Protein AF-A0A382PM28-F1 (afdb_monomer_lite)

Secondary structure (DSSP, 8-state):
-HHHHHHHHSGGG-SEEEES--HHHHHHHHHHHHHHHHTT--BSSS----PPEEEEHHHHHHHS-TT--TT--------HHHHS-HHHHGGGBSS---GGG--GGG-

Foldseek 3Di:
DLVLLVCLLVVPPDFKDKAADQPVLVVVVVVQVVLCVVLPQAFPDDDDDWGIFIDGNVRSCVVDDNPDDNPDPDDDGCHNCRTPNLVNVSVRTNRDDRSVPDDPVVD

Radius of gyration: 17.67 Å; chains: 1; bounding box: 45×22×45 Å

pLDDT: mean 92.1, std 6.21, range [55.91, 96.5]

Sequence (107 aa):
LGALCYWRQNPDYIDEAIYAWPPGDEIQLGFEVMMRTLQGQGPKIQSILVGPATKGFDEIAAVLDEDCDRNSTGWDNPGLENWAPSSYVDAFFERPADPTKYDISSH

Structure (mmCIF, N/CA/C/O backbone):
data_AF-A0A382PM28-F1
#
_entry.id   AF-A0A382PM28-F1
#
loop_
_atom_site.group_PDB
_atom_site.id
_atom_site.type_symbol
_atom_site.label_atom_id
_atom_site.label_alt_id
_atom_site.label_comp_id
_atom_site.label_asym_id
_atom_site.label_entity_id
_atom_site.label_seq_id
_atom_site.pdbx_PDB_ins_code
_atom_site.Cartn_x
_atom_site.Cartn_y
_atom_site.Cartn_z
_atom_site.occupancy
_atom_site.B_iso_or_equiv
_atom_site.auth_seq_id
_atom_site.auth_comp_id
_atom_site.auth_asym_id
_atom_site.auth_atom_id
_atom_site.pdbx_PDB_model_num
ATOM 1 N N . LEU A 1 1 ? 9.206 3.991 -10.110 1.00 93.12 1 LEU A N 1
ATOM 2 C CA . LEU A 1 1 ? 8.903 2.964 -11.120 1.00 93.12 1 LEU A CA 1
ATOM 3 C C . LEU A 1 1 ? 10.174 2.578 -11.854 1.00 93.12 1 LEU A C 1
ATOM 5 O O . LEU A 1 1 ? 10.258 1.453 -12.312 1.00 93.12 1 LEU A O 1
ATOM 9 N N . GLY A 1 2 ? 11.198 3.440 -11.899 1.00 95.50 2 GLY A N 1
ATOM 10 C CA . GLY A 1 2 ? 12.463 3.144 -12.570 1.00 95.50 2 GLY A CA 1
ATOM 11 C C . GLY A 1 2 ? 13.159 1.853 -12.122 1.00 95.50 2 GLY A C 1
ATOM 12 O O . GLY A 1 2 ? 13.639 1.103 -12.966 1.00 95.50 2 GLY A O 1
ATOM 13 N N . ALA A 1 3 ? 13.155 1.536 -10.821 1.00 94.06 3 ALA A N 1
ATOM 14 C CA . ALA A 1 3 ? 13.704 0.270 -10.317 1.00 94.06 3 ALA A CA 1
ATOM 15 C C . ALA A 1 3 ? 12.924 -0.958 -10.827 1.00 94.06 3 ALA A C 1
ATOM 17 O O . ALA A 1 3 ? 13.523 -1.926 -11.286 1.00 94.06 3 ALA A O 1
ATOM 18 N N . LEU A 1 4 ? 11.590 -0.886 -10.817 1.00 95.69 4 LEU A N 1
ATOM 19 C CA . LEU A 1 4 ? 10.720 -1.925 -11.375 1.00 95.69 4 LEU A CA 1
ATOM 20 C C . LEU A 1 4 ? 10.886 -2.044 -12.894 1.00 95.69 4 LEU A C 1
ATOM 22 O O . LEU A 1 4 ? 10.911 -3.146 -13.423 1.00 95.69 4 LEU A O 1
ATOM 26 N N . CYS A 1 5 ? 11.088 -0.924 -13.586 1.00 96.50 5 CYS A N 1
ATOM 27 C CA . CYS A 1 5 ? 11.384 -0.903 -15.012 1.00 96.50 5 CYS A CA 1
ATOM 28 C C . CYS A 1 5 ? 12.721 -1.587 -15.335 1.00 96.50 5 CYS A C 1
ATOM 30 O O . CYS A 1 5 ? 12.822 -2.370 -16.278 1.00 96.50 5 CYS A O 1
ATOM 32 N N . TYR A 1 6 ? 13.752 -1.340 -14.520 1.00 95.75 6 TYR A N 1
ATOM 33 C CA . TYR A 1 6 ? 15.019 -2.053 -14.648 1.00 95.75 6 TYR A CA 1
ATOM 34 C C . TYR A 1 6 ? 14.821 -3.562 -14.504 1.00 95.75 6 TYR A C 1
ATOM 36 O O . TYR A 1 6 ? 15.326 -4.315 -15.334 1.00 95.75 6 TYR A O 1
ATOM 44 N N . TRP A 1 7 ? 14.054 -3.996 -13.503 1.00 96.44 7 TRP A N 1
ATOM 45 C CA . TRP A 1 7 ? 13.736 -5.409 -13.329 1.00 96.44 7 TRP A CA 1
ATOM 46 C C . TRP A 1 7 ? 12.922 -5.971 -14.503 1.00 96.44 7 TRP A C 1
ATOM 48 O O . TRP A 1 7 ? 13.276 -7.020 -15.029 1.00 96.44 7 TRP A O 1
ATOM 58 N N . ARG A 1 8 ? 11.925 -5.240 -15.021 1.00 95.19 8 ARG A N 1
ATOM 59 C CA . ARG A 1 8 ? 11.132 -5.643 -16.199 1.00 95.19 8 ARG A CA 1
ATOM 60 C C . ARG A 1 8 ? 11.991 -5.932 -17.437 1.00 95.19 8 ARG A C 1
ATOM 62 O O . ARG A 1 8 ? 11.641 -6.807 -18.229 1.00 95.19 8 ARG A O 1
ATOM 69 N N . GLN A 1 9 ? 13.105 -5.214 -17.589 1.00 94.62 9 GLN A N 1
ATOM 70 C CA . GLN A 1 9 ? 14.088 -5.386 -18.669 1.00 94.62 9 GLN A CA 1
ATOM 71 C C . GLN A 1 9 ? 15.177 -6.427 -18.350 1.00 94.62 9 GLN A C 1
ATOM 73 O O . GLN A 1 9 ? 15.964 -6.778 -19.226 1.00 94.62 9 GLN A O 1
ATOM 78 N N . ASN A 1 10 ? 15.249 -6.903 -17.106 1.00 95.62 10 ASN A N 1
ATOM 79 C CA . ASN A 1 10 ? 16.238 -7.859 -16.606 1.00 95.62 10 ASN A CA 1
ATOM 80 C C . ASN A 1 10 ? 15.526 -8.876 -15.686 1.00 95.62 10 ASN A C 1
ATOM 82 O O . ASN A 1 10 ? 15.725 -8.823 -14.471 1.00 95.62 10 ASN A O 1
ATOM 86 N N . PRO A 1 11 ? 14.667 -9.762 -16.233 1.00 93.94 11 PRO A N 1
ATOM 87 C CA . PRO A 1 11 ? 13.745 -10.592 -15.446 1.00 93.94 11 PRO A CA 1
ATOM 88 C C . PRO A 1 11 ? 14.436 -11.461 -14.389 1.00 93.94 11 PRO A C 1
ATOM 90 O O . PRO A 1 11 ? 13.901 -11.625 -13.299 1.00 93.94 11 PRO A O 1
ATOM 93 N N . ASP A 1 12 ? 15.656 -11.922 -14.664 1.00 96.06 12 ASP A N 1
ATOM 94 C CA . ASP A 1 12 ? 16.424 -12.798 -13.770 1.00 96.06 12 ASP A CA 1
ATOM 95 C C . ASP A 1 12 ? 17.138 -12.050 -12.619 1.00 96.06 12 ASP A C 1
ATOM 97 O O . ASP A 1 12 ? 17.940 -12.640 -11.896 1.00 96.06 12 ASP A O 1
ATOM 101 N N . TYR A 1 13 ? 16.930 -10.735 -12.469 1.00 95.75 13 TYR A N 1
ATOM 102 C CA . TYR A 1 13 ? 17.664 -9.919 -11.493 1.00 95.75 13 TYR A CA 1
ATOM 103 C C . TYR A 1 13 ? 17.248 -10.181 -10.035 1.00 95.75 13 TYR A C 1
AT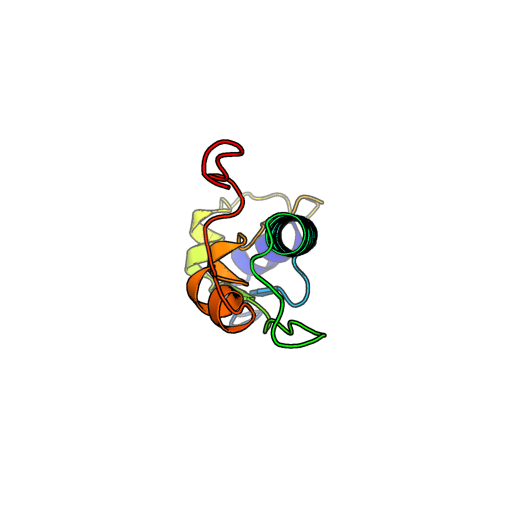OM 105 O O . TYR A 1 13 ? 18.106 -10.212 -9.152 1.00 95.75 13 TYR A O 1
ATOM 113 N N . ILE A 1 14 ? 15.946 -10.344 -9.783 1.00 95.88 14 ILE A N 1
ATOM 114 C CA . ILE A 1 14 ? 15.346 -10.686 -8.483 1.00 95.88 14 ILE A CA 1
ATOM 115 C C . ILE A 1 14 ? 14.105 -11.556 -8.713 1.00 95.88 14 ILE A C 1
ATOM 117 O O . ILE A 1 14 ? 13.506 -11.488 -9.784 1.00 95.88 14 ILE A O 1
ATOM 121 N N . ASP A 1 15 ? 13.694 -12.317 -7.698 1.00 95.25 15 ASP A N 1
ATOM 122 C CA . ASP A 1 15 ? 12.485 -13.150 -7.770 1.00 95.25 15 ASP A CA 1
ATOM 123 C C . ASP A 1 15 ? 11.198 -12.333 -7.539 1.00 95.25 15 ASP A C 1
ATOM 125 O O . ASP A 1 15 ? 10.192 -12.536 -8.218 1.00 95.25 15 ASP A O 1
ATOM 129 N N . GLU A 1 16 ? 11.229 -11.384 -6.595 1.00 95.56 16 GLU A N 1
ATOM 130 C CA . GLU A 1 16 ? 10.064 -10.587 -6.188 1.00 95.56 16 GLU A CA 1
ATOM 131 C C . GLU A 1 16 ? 10.449 -9.158 -5.781 1.00 95.56 16 GLU A C 1
ATOM 133 O O . GLU A 1 16 ? 11.506 -8.912 -5.190 1.00 95.56 16 GLU A O 1
ATOM 138 N N . ALA A 1 17 ? 9.546 -8.207 -6.028 1.00 93.75 17 ALA A N 1
ATOM 139 C CA . ALA A 1 17 ? 9.623 -6.865 -5.465 1.00 93.75 17 ALA A CA 1
ATOM 140 C C . ALA A 1 17 ? 9.026 -6.853 -4.053 1.00 93.75 17 ALA A C 1
ATOM 142 O O . ALA A 1 17 ? 7.867 -7.217 -3.864 1.00 93.75 17 ALA A O 1
ATOM 143 N N . ILE A 1 18 ? 9.800 -6.390 -3.068 1.00 93.75 18 ILE A N 1
ATOM 144 C CA . ILE A 1 18 ? 9.386 -6.332 -1.661 1.00 93.75 18 ILE A CA 1
ATOM 145 C C . ILE A 1 18 ? 9.007 -4.900 -1.282 1.00 93.75 18 ILE A C 1
ATOM 147 O O . ILE A 1 18 ? 9.819 -3.977 -1.358 1.00 93.75 18 ILE A O 1
ATOM 151 N N . TYR A 1 19 ? 7.790 -4.740 -0.778 1.00 93.06 19 TYR A N 1
ATOM 152 C CA . TYR A 1 19 ? 7.245 -3.500 -0.244 1.00 93.06 19 TYR A CA 1
ATOM 153 C C . TYR A 1 19 ? 7.241 -3.579 1.282 1.00 93.06 19 TYR A C 1
ATOM 155 O O . TYR A 1 19 ? 6.234 -3.896 1.912 1.00 93.06 19 TYR A O 1
ATOM 163 N N . ALA A 1 20 ? 8.402 -3.309 1.883 1.00 89.94 20 ALA A N 1
ATOM 164 C CA . ALA A 1 20 ? 8.559 -3.344 3.339 1.00 89.94 20 ALA A CA 1
ATOM 165 C C . ALA A 1 20 ? 7.784 -2.231 4.057 1.00 89.94 20 ALA A C 1
ATOM 167 O O . ALA A 1 20 ? 7.399 -2.388 5.211 1.00 89.94 20 ALA A O 1
ATOM 168 N N . TRP A 1 21 ? 7.582 -1.106 3.373 1.00 87.25 21 TRP A N 1
ATOM 169 C CA . TRP A 1 21 ? 6.927 0.072 3.919 1.00 87.25 21 TRP A CA 1
ATOM 170 C C . TRP A 1 21 ? 6.225 0.849 2.795 1.00 87.25 21 TRP A C 1
ATOM 172 O O . TRP A 1 21 ? 6.851 1.709 2.171 1.00 87.25 21 TRP A O 1
ATOM 182 N N . PRO A 1 22 ? 4.969 0.505 2.454 1.00 93.44 22 PRO A N 1
ATOM 183 C CA . PRO A 1 22 ? 4.195 1.221 1.444 1.00 93.44 22 PRO A CA 1
ATOM 184 C C . PRO A 1 22 ? 3.622 2.525 2.037 1.00 93.44 22 PRO A C 1
ATOM 186 O O . PRO A 1 22 ? 2.670 2.474 2.814 1.00 93.44 22 PRO A O 1
ATOM 189 N N . PRO A 1 23 ? 4.152 3.715 1.687 1.00 90.62 23 PRO A N 1
ATOM 190 C CA . PRO A 1 23 ? 3.866 4.937 2.446 1.00 90.62 23 PRO A CA 1
ATOM 191 C C . PRO A 1 23 ? 2.406 5.395 2.338 1.00 90.62 23 PRO A C 1
ATOM 193 O O . PRO A 1 23 ? 1.824 5.874 3.307 1.00 90.62 23 PRO A O 1
ATOM 196 N N . GLY A 1 24 ? 1.808 5.263 1.147 1.00 92.62 24 GLY A N 1
ATOM 197 C CA . GLY A 1 24 ? 0.411 5.638 0.919 1.00 92.62 24 GLY A CA 1
ATOM 198 C C . GLY A 1 24 ? -0.553 4.752 1.705 1.00 92.62 24 GLY A C 1
ATOM 199 O O . GLY A 1 24 ? -1.447 5.260 2.383 1.00 92.62 24 GLY A O 1
ATOM 200 N N . ASP A 1 25 ? -0.313 3.442 1.667 1.00 95.31 25 ASP A N 1
ATOM 201 C CA . ASP A 1 25 ? -1.130 2.459 2.374 1.00 95.31 25 ASP A CA 1
ATOM 202 C C . ASP A 1 25 ? -0.942 2.559 3.899 1.00 95.31 25 ASP A C 1
ATOM 204 O O . ASP A 1 25 ? -1.908 2.410 4.642 1.00 95.31 25 ASP A O 1
ATOM 208 N N . GLU A 1 26 ? 0.256 2.897 4.395 1.00 93.88 26 GLU A N 1
ATOM 209 C CA . GLU A 1 26 ? 0.478 3.126 5.831 1.00 93.88 26 GLU A CA 1
ATOM 210 C C . GLU A 1 26 ? -0.318 4.322 6.359 1.00 93.88 26 GLU A C 1
ATOM 212 O O . GLU A 1 26 ? -0.963 4.219 7.405 1.00 93.88 26 GLU A O 1
ATOM 217 N N . ILE A 1 27 ? -0.318 5.449 5.644 1.00 95.25 27 ILE A N 1
ATOM 218 C CA . ILE A 1 27 ? -1.102 6.617 6.062 1.00 95.25 27 ILE A CA 1
ATOM 219 C C . ILE A 1 27 ? -2.597 6.283 6.071 1.00 95.25 27 ILE A C 1
ATOM 221 O O . ILE A 1 27 ? -3.306 6.686 6.998 1.00 95.25 27 ILE A O 1
ATOM 225 N N . GLN A 1 28 ? -3.069 5.511 5.087 1.00 95.06 28 GLN A N 1
ATOM 226 C CA . GLN A 1 28 ? -4.450 5.039 5.064 1.00 95.06 28 GLN A CA 1
ATOM 227 C C . GLN A 1 28 ? -4.756 4.127 6.261 1.00 95.06 28 GLN A C 1
ATOM 229 O O . GLN A 1 28 ? -5.732 4.374 6.970 1.00 95.06 28 GLN A O 1
ATOM 234 N N . LEU A 1 29 ? -3.903 3.138 6.550 1.00 94.81 29 LEU A N 1
ATOM 235 C CA . LEU A 1 29 ? -4.057 2.254 7.708 1.00 94.81 29 LEU A CA 1
ATOM 236 C C . LEU A 1 29 ? -4.111 3.051 9.018 1.00 94.81 29 LEU A C 1
ATOM 238 O O . LEU A 1 29 ? -4.985 2.822 9.854 1.00 94.81 29 LEU A O 1
ATOM 242 N N . GLY A 1 30 ? -3.206 4.017 9.193 1.00 94.06 30 GLY A N 1
ATOM 243 C CA . GLY A 1 30 ? -3.187 4.891 10.364 1.00 94.06 30 GLY A CA 1
ATOM 244 C C . GLY A 1 30 ? -4.487 5.683 10.523 1.00 94.06 30 GLY A C 1
ATOM 245 O O . GLY A 1 30 ? -5.033 5.766 11.627 1.00 94.06 30 GLY A O 1
ATOM 246 N N . PHE A 1 31 ? -5.025 6.216 9.421 1.00 94.75 31 PHE A N 1
ATOM 247 C CA . PHE A 1 31 ? -6.315 6.903 9.419 1.00 94.75 31 PHE A CA 1
ATOM 248 C C . PHE A 1 31 ? -7.469 5.963 9.788 1.00 94.75 31 PHE A C 1
ATOM 250 O O . PHE A 1 31 ? -8.294 6.309 10.634 1.00 94.75 31 PHE A O 1
ATOM 257 N N . GLU A 1 32 ? -7.525 4.764 9.211 1.00 94.56 32 GLU A N 1
ATOM 258 C CA . GLU A 1 32 ? -8.570 3.786 9.520 1.00 94.56 32 GLU A CA 1
ATOM 259 C C . GLU A 1 32 ? -8.523 3.349 10.985 1.00 94.56 32 GLU A C 1
ATOM 261 O O . GLU A 1 32 ? -9.553 3.351 11.656 1.00 94.56 32 GLU A O 1
ATOM 266 N N . VAL A 1 33 ? -7.339 3.060 11.530 1.00 94.50 33 VAL A N 1
ATOM 267 C CA . VAL A 1 33 ? -7.155 2.722 12.952 1.00 94.50 33 VAL A CA 1
ATOM 268 C C . VAL A 1 33 ? -7.617 3.862 13.861 1.00 94.50 33 VAL A C 1
ATOM 270 O O . VAL A 1 33 ? -8.314 3.625 14.857 1.00 94.50 33 VAL A O 1
ATOM 273 N N . MET A 1 34 ? -7.276 5.105 13.512 1.00 93.94 34 MET A N 1
ATOM 274 C CA . MET A 1 34 ? -7.753 6.288 14.225 1.00 93.94 34 MET A CA 1
ATOM 275 C C . MET A 1 34 ? -9.284 6.364 14.190 1.00 93.94 34 MET A C 1
ATOM 277 O O . MET A 1 34 ? -9.909 6.499 15.242 1.00 93.94 34 MET A O 1
ATOM 281 N N . MET A 1 35 ? -9.901 6.229 13.014 1.00 94.31 35 MET A N 1
ATOM 282 C CA . MET A 1 35 ? -11.356 6.287 12.868 1.00 94.31 35 MET A CA 1
ATOM 283 C C . MET A 1 35 ? -12.054 5.173 13.648 1.00 94.31 35 MET A C 1
ATOM 285 O O . MET A 1 35 ? -12.964 5.460 14.419 1.00 94.31 35 MET A O 1
ATOM 289 N N . ARG A 1 36 ? -11.587 3.925 13.547 1.00 93.19 36 ARG A N 1
ATOM 290 C CA . ARG A 1 36 ? -12.107 2.787 14.325 1.00 93.19 36 ARG A CA 1
ATOM 291 C C . ARG A 1 36 ? -12.049 3.061 15.830 1.00 93.19 36 ARG A C 1
ATOM 293 O O . ARG A 1 36 ? -12.995 2.762 16.558 1.00 93.19 36 ARG A O 1
ATOM 300 N N . THR A 1 37 ? -10.966 3.682 16.299 1.00 91.88 37 THR A N 1
ATOM 301 C CA . THR A 1 37 ? -10.815 4.078 17.707 1.00 91.88 37 THR A CA 1
ATOM 302 C C . THR A 1 37 ? -11.842 5.140 18.106 1.00 91.88 37 THR A C 1
ATOM 304 O O . THR A 1 37 ? -12.538 4.967 19.106 1.00 91.88 37 THR A O 1
ATOM 307 N N . LEU A 1 38 ? -11.990 6.204 17.309 1.00 91.94 38 LEU A N 1
ATOM 308 C CA . LEU A 1 38 ? -12.952 7.287 17.558 1.00 91.94 38 LEU A CA 1
ATOM 309 C C . LEU A 1 38 ? -14.414 6.817 17.493 1.00 91.94 38 LEU A C 1
ATOM 311 O O . LEU A 1 38 ? -15.256 7.326 18.224 1.00 91.94 38 LEU A O 1
ATOM 315 N N . GLN A 1 39 ? -14.702 5.819 16.661 1.00 92.19 39 GLN A N 1
ATOM 316 C CA . GLN A 1 39 ? -16.019 5.195 16.502 1.00 92.19 39 GLN A CA 1
ATOM 317 C C . GLN A 1 39 ? -16.310 4.121 17.565 1.00 92.19 39 GLN A C 1
ATOM 319 O O . GLN A 1 39 ? -17.314 3.418 17.493 1.00 92.19 39 GLN A O 1
ATOM 324 N N . GLY A 1 40 ? -15.432 3.956 18.559 1.00 91.56 40 GLY A N 1
ATOM 325 C CA . GLY A 1 40 ? -15.666 3.061 19.689 1.00 91.56 40 GLY A CA 1
ATOM 326 C C . GLY A 1 40 ? -15.450 1.575 19.392 1.00 91.56 40 GLY A C 1
ATOM 327 O O . GLY A 1 40 ? -15.871 0.737 20.192 1.00 91.56 40 GLY A O 1
ATOM 328 N N . GLN A 1 41 ? -14.766 1.213 18.302 1.00 92.38 41 GLN A N 1
ATOM 329 C CA . GLN A 1 41 ? -14.497 -0.195 17.972 1.00 92.38 41 GLN A CA 1
ATOM 330 C C . GLN A 1 41 ? -13.535 -0.873 18.963 1.00 92.38 41 GLN A C 1
ATOM 332 O O . GLN A 1 41 ? -13.524 -2.099 19.049 1.00 92.38 41 GLN A O 1
ATOM 337 N N . GLY A 1 42 ? -12.791 -0.084 19.753 1.00 90.31 42 GLY A N 1
ATOM 338 C CA . GLY A 1 42 ? -11.974 -0.531 20.886 1.00 90.31 42 GLY A CA 1
ATOM 339 C C . GLY A 1 42 ? -10.762 -1.376 20.470 1.00 90.31 42 GLY A C 1
ATOM 340 O O . GLY A 1 42 ? -10.931 -2.571 20.233 1.00 90.31 42 GLY A O 1
ATOM 341 N N . PRO A 1 43 ? -9.543 -0.810 20.379 1.00 92.50 43 PRO A N 1
ATOM 342 C CA . PRO A 1 43 ? -8.354 -1.597 20.058 1.00 92.50 43 PRO A CA 1
ATOM 343 C C . PRO A 1 43 ? -8.025 -2.582 21.191 1.00 92.50 43 PRO A C 1
ATOM 345 O O . PRO A 1 43 ? -7.957 -2.202 22.360 1.00 92.50 43 PRO A O 1
ATOM 348 N N . LYS A 1 44 ? -7.799 -3.849 20.834 1.00 90.88 44 LYS A N 1
ATOM 349 C CA . LYS A 1 44 ? -7.421 -4.942 21.749 1.00 90.88 44 LYS A CA 1
ATOM 350 C C . LYS A 1 44 ? -5.964 -4.867 22.184 1.00 90.88 44 LYS A C 1
ATOM 352 O O . LYS A 1 44 ? -5.614 -5.295 23.281 1.00 90.88 44 LYS A O 1
ATOM 357 N N . ILE A 1 45 ? -5.106 -4.370 21.297 1.00 82.00 45 ILE A N 1
ATOM 358 C CA . ILE A 1 45 ? -3.659 -4.304 21.492 1.00 82.00 45 ILE A CA 1
ATOM 359 C C . ILE A 1 45 ? -3.117 -2.952 21.029 1.00 82.00 45 ILE A C 1
ATOM 361 O O . ILE A 1 45 ? -3.750 -2.250 20.245 1.00 82.00 45 ILE A O 1
ATOM 365 N N . GLN A 1 46 ? -1.934 -2.590 21.523 1.00 77.81 46 GLN A N 1
ATOM 366 C CA . GLN A 1 46 ? -1.337 -1.273 21.286 1.00 77.81 46 GLN A CA 1
ATOM 367 C C . GLN A 1 46 ? -0.717 -1.115 19.887 1.00 77.81 46 GLN A C 1
ATOM 369 O O . GLN A 1 46 ? -0.658 0.000 19.377 1.00 77.81 46 GLN A O 1
ATOM 374 N N . SER A 1 47 ? -0.245 -2.203 19.275 1.00 89.69 47 SER A N 1
ATOM 375 C CA . SER A 1 47 ? 0.558 -2.142 18.049 1.00 89.69 47 SER A CA 1
ATOM 376 C C . SER A 1 47 ? 0.031 -3.105 16.996 1.00 89.69 47 SER A C 1
ATOM 378 O O . SER A 1 47 ? -0.167 -4.281 17.288 1.00 89.69 47 SER A O 1
ATOM 380 N N . ILE A 1 48 ? -0.130 -2.621 15.765 1.00 91.75 48 ILE A N 1
ATOM 381 C CA . ILE A 1 48 ? -0.454 -3.437 14.592 1.00 91.75 48 ILE A CA 1
ATOM 382 C C . ILE A 1 48 ? 0.819 -3.548 13.760 1.00 91.75 48 ILE A C 1
ATOM 384 O O . ILE A 1 48 ? 1.324 -2.546 13.262 1.00 91.75 48 ILE A O 1
ATOM 388 N N . LEU A 1 49 ? 1.363 -4.759 13.653 1.00 91.38 49 LEU A N 1
ATOM 389 C CA . LEU A 1 49 ? 2.518 -5.046 12.808 1.00 91.38 49 LEU A CA 1
ATOM 390 C C . LEU A 1 49 ? 2.024 -5.790 11.573 1.00 91.38 49 LEU A C 1
ATOM 392 O O . LEU A 1 49 ? 1.386 -6.838 11.691 1.00 91.38 49 LEU A O 1
ATOM 396 N N . VAL A 1 50 ? 2.308 -5.233 10.403 1.00 92.75 50 VAL A N 1
ATOM 397 C CA . VAL A 1 50 ? 1.953 -5.820 9.111 1.00 92.75 50 VAL A CA 1
ATOM 398 C C . VAL A 1 50 ? 3.240 -6.283 8.441 1.00 92.75 50 VAL A C 1
ATOM 400 O O . VAL A 1 50 ? 4.248 -5.575 8.468 1.00 92.75 50 VAL A O 1
ATOM 403 N N . GLY A 1 51 ? 3.226 -7.498 7.894 1.00 93.31 51 GLY A N 1
ATOM 404 C CA . GLY A 1 51 ? 4.350 -8.010 7.115 1.00 93.31 51 GLY A CA 1
ATOM 405 C C . GLY A 1 51 ? 4.572 -7.200 5.830 1.00 93.31 51 GLY A C 1
ATOM 406 O O . GLY A 1 51 ? 3.698 -6.435 5.423 1.00 93.31 51 GLY A O 1
ATOM 407 N N . PRO A 1 52 ? 5.732 -7.346 5.174 1.00 93.94 52 PRO A N 1
ATOM 408 C CA . PRO A 1 52 ? 5.938 -6.754 3.857 1.00 93.94 52 PRO A CA 1
ATOM 409 C C . PRO A 1 52 ? 4.940 -7.335 2.845 1.00 93.94 52 PRO A C 1
ATOM 411 O O . PRO A 1 52 ? 4.651 -8.531 2.882 1.00 93.94 52 PRO A O 1
ATOM 414 N N . ALA A 1 53 ? 4.465 -6.507 1.916 1.00 94.81 53 ALA A N 1
ATOM 415 C CA . ALA A 1 53 ? 3.804 -7.004 0.710 1.00 94.81 53 ALA A CA 1
ATOM 416 C C . ALA A 1 53 ? 4.859 -7.374 -0.342 1.00 94.81 53 ALA A C 1
ATOM 418 O O . ALA A 1 53 ? 5.954 -6.800 -0.355 1.00 94.81 53 ALA A O 1
ATOM 419 N N . THR A 1 54 ? 4.532 -8.296 -1.242 1.00 94.81 54 THR A N 1
ATOM 420 C CA . THR A 1 54 ? 5.387 -8.638 -2.383 1.00 94.81 54 THR A CA 1
ATOM 421 C C . THR A 1 54 ? 4.602 -8.586 -3.687 1.00 94.81 54 THR A C 1
ATOM 423 O O . THR A 1 54 ? 3.377 -8.693 -3.680 1.00 94.81 54 THR A O 1
ATOM 426 N N . LYS A 1 55 ? 5.306 -8.351 -4.798 1.00 94.75 55 LYS A N 1
ATOM 427 C CA . LYS A 1 55 ? 4.774 -8.516 -6.156 1.00 94.75 55 LYS A CA 1
ATOM 428 C C . LYS A 1 55 ? 5.750 -9.321 -7.002 1.00 94.75 55 LYS A C 1
ATOM 430 O O . LYS A 1 55 ? 6.955 -9.048 -6.985 1.00 94.75 55 LYS A O 1
ATOM 435 N N . GLY A 1 56 ? 5.219 -10.273 -7.758 1.00 95.31 56 GLY A N 1
ATOM 436 C CA . GLY A 1 56 ? 5.972 -11.056 -8.732 1.00 95.31 56 GLY A CA 1
ATOM 437 C C . GLY A 1 56 ? 6.200 -10.309 -10.047 1.00 95.31 56 GLY A C 1
ATOM 438 O O . GLY A 1 56 ? 5.634 -9.242 -10.297 1.00 95.31 56 GLY A O 1
ATOM 439 N N . PHE A 1 57 ? 7.019 -10.893 -10.923 1.00 95.25 57 PHE A N 1
ATOM 440 C CA . PHE A 1 57 ? 7.355 -10.290 -12.216 1.00 95.25 57 PHE A CA 1
ATOM 441 C C . PHE A 1 57 ? 6.122 -10.042 -13.097 1.00 95.25 57 PHE A C 1
ATOM 443 O O . PHE A 1 57 ? 5.998 -8.965 -13.678 1.00 95.25 57 PHE A O 1
ATOM 450 N N . ASP A 1 58 ? 5.193 -11.001 -13.163 1.00 95.06 58 ASP A N 1
ATOM 451 C CA . ASP A 1 58 ? 3.985 -10.900 -13.997 1.00 95.06 58 ASP A CA 1
ATOM 452 C C . ASP A 1 58 ? 3.086 -9.730 -13.576 1.00 95.06 58 ASP A C 1
ATOM 454 O O . ASP A 1 58 ? 2.527 -9.029 -14.421 1.00 95.06 58 ASP A O 1
ATOM 458 N N . GLU A 1 59 ? 2.992 -9.463 -12.272 1.00 94.38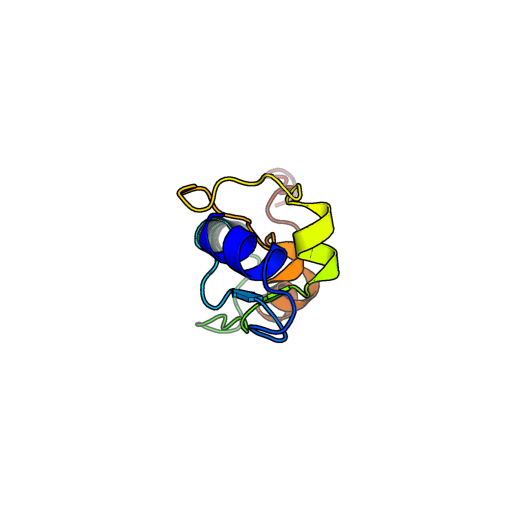 59 GLU A N 1
ATOM 459 C CA . GLU A 1 59 ? 2.243 -8.321 -11.745 1.00 94.38 59 GLU A CA 1
ATOM 460 C C . GLU A 1 59 ? 2.895 -6.998 -12.152 1.00 94.38 59 GLU A C 1
ATOM 462 O O . GLU A 1 59 ? 2.205 -6.062 -12.551 1.00 94.38 59 GLU A O 1
ATOM 467 N N . ILE A 1 60 ? 4.228 -6.924 -12.117 1.00 94.25 60 ILE A N 1
ATOM 468 C CA . ILE A 1 60 ? 4.961 -5.741 -12.579 1.00 94.25 60 ILE A CA 1
ATOM 469 C C . ILE A 1 60 ? 4.828 -5.566 -14.095 1.00 94.25 60 ILE A C 1
ATOM 471 O O . ILE A 1 60 ? 4.641 -4.445 -14.565 1.00 94.25 60 ILE A O 1
ATOM 475 N N . ALA A 1 61 ? 4.873 -6.656 -14.861 1.00 94.06 61 ALA A N 1
ATOM 476 C CA . ALA A 1 61 ? 4.715 -6.640 -16.311 1.00 94.06 61 ALA A CA 1
ATOM 477 C C . ALA A 1 61 ? 3.312 -6.207 -16.763 1.00 94.06 61 ALA A C 1
ATOM 479 O O . ALA A 1 61 ? 3.170 -5.695 -17.870 1.00 94.06 61 ALA A O 1
ATOM 480 N N . ALA A 1 62 ? 2.292 -6.381 -15.919 1.00 94.00 62 ALA A N 1
ATOM 481 C CA . ALA A 1 62 ? 0.942 -5.882 -16.171 1.00 94.00 62 ALA A CA 1
ATOM 482 C C . ALA A 1 62 ? 0.787 -4.372 -15.901 1.00 94.00 62 ALA A C 1
ATOM 484 O O . ALA A 1 62 ? -0.150 -3.755 -16.405 1.00 94.00 62 ALA A O 1
ATOM 485 N N . VAL A 1 63 ? 1.679 -3.781 -15.098 1.00 91.25 63 VAL A N 1
ATOM 486 C CA . VAL A 1 63 ? 1.635 -2.361 -14.701 1.00 91.25 63 VAL A CA 1
ATOM 487 C C . VAL A 1 63 ? 2.598 -1.502 -15.525 1.00 91.25 63 VAL A C 1
ATOM 489 O O . VAL A 1 63 ? 2.339 -0.317 -15.730 1.00 91.25 63 VAL A O 1
ATOM 492 N N . LEU A 1 64 ? 3.715 -2.075 -15.979 1.00 94.25 64 LEU A N 1
ATOM 493 C CA . LEU A 1 64 ? 4.760 -1.375 -16.720 1.00 94.25 64 LEU A CA 1
ATOM 494 C C . LEU A 1 64 ? 4.941 -1.950 -18.123 1.00 94.25 64 LEU A C 1
ATOM 496 O O . LEU A 1 64 ? 5.262 -3.129 -18.289 1.00 94.25 64 LEU A O 1
ATOM 500 N N . ASP A 1 65 ? 4.838 -1.066 -19.113 1.00 93.12 65 ASP A N 1
ATOM 501 C CA . ASP A 1 65 ? 5.206 -1.352 -20.496 1.00 93.12 65 ASP A CA 1
ATOM 502 C C . ASP A 1 65 ? 6.713 -1.646 -20.635 1.00 93.12 65 ASP A C 1
ATOM 504 O O . ASP A 1 65 ? 7.533 -1.282 -19.787 1.00 93.12 65 ASP A O 1
ATOM 508 N N . GLU A 1 66 ? 7.106 -2.309 -21.725 1.00 92.31 66 GLU A N 1
ATOM 509 C CA . GLU A 1 66 ? 8.506 -2.702 -21.961 1.00 92.31 66 GLU A CA 1
ATOM 510 C C . GLU A 1 66 ? 9.442 -1.509 -22.211 1.00 92.31 66 GLU A C 1
ATOM 512 O O . GLU A 1 66 ? 10.631 -1.566 -21.879 1.00 92.31 66 GLU A O 1
ATOM 517 N N . ASP A 1 67 ? 8.907 -0.413 -22.753 1.00 95.06 67 ASP A N 1
ATOM 518 C CA . ASP A 1 67 ? 9.607 0.847 -23.021 1.00 95.06 67 ASP A CA 1
ATOM 519 C C . ASP A 1 67 ? 9.556 1.835 -21.840 1.00 95.06 67 ASP A C 1
ATOM 521 O O . ASP A 1 67 ? 9.820 3.028 -22.002 1.00 95.06 67 ASP A O 1
ATOM 525 N N . CYS A 1 68 ? 9.264 1.335 -20.635 1.00 95.62 68 CYS A N 1
ATOM 526 C CA . CYS A 1 68 ? 9.208 2.115 -19.405 1.00 95.62 68 CYS A CA 1
ATOM 527 C C . CYS A 1 68 ? 10.462 2.983 -19.153 1.00 95.62 68 CYS A C 1
ATOM 529 O O . CYS A 1 68 ? 11.598 2.654 -19.513 1.00 95.62 68 CYS A O 1
ATOM 531 N N . ASP A 1 69 ? 10.266 4.106 -18.453 1.00 95.81 69 ASP A N 1
ATOM 532 C CA . ASP A 1 69 ? 11.360 5.008 -18.089 1.00 95.81 69 ASP A CA 1
ATOM 533 C C . ASP A 1 69 ? 12.074 4.552 -16.808 1.00 95.81 69 ASP A C 1
ATOM 535 O O . ASP A 1 69 ? 11.546 4.626 -15.691 1.00 95.81 69 ASP A O 1
ATOM 539 N N . ARG A 1 70 ? 13.340 4.157 -16.962 1.00 94.50 70 ARG A N 1
ATOM 540 C CA . ARG A 1 70 ? 14.241 3.799 -15.855 1.00 94.50 70 ARG A CA 1
ATOM 541 C C . ARG A 1 70 ? 14.550 4.962 -14.911 1.00 94.50 70 ARG A C 1
ATOM 543 O O . ARG A 1 70 ? 14.990 4.714 -13.792 1.00 94.50 70 ARG A O 1
ATOM 550 N N . ASN A 1 71 ? 14.311 6.203 -15.324 1.00 96.12 71 ASN A N 1
ATOM 551 C CA . ASN A 1 71 ? 14.493 7.390 -14.490 1.00 96.12 71 ASN A CA 1
ATOM 552 C C . ASN A 1 71 ? 13.209 7.803 -13.754 1.00 96.12 71 ASN A C 1
ATOM 554 O O . ASN A 1 71 ? 13.221 8.780 -13.004 1.00 96.12 71 ASN A O 1
ATOM 558 N N . SER A 1 72 ? 12.109 7.059 -13.920 1.00 95.62 72 SER A N 1
ATOM 559 C CA . SER A 1 72 ? 10.838 7.394 -13.288 1.00 95.62 72 SER A CA 1
ATOM 560 C C . SER A 1 72 ? 10.906 7.314 -11.761 1.00 95.62 72 SER A C 1
ATOM 562 O O . SER A 1 72 ? 11.095 6.242 -11.168 1.00 95.62 72 SER A O 1
ATOM 564 N N . THR A 1 73 ? 10.615 8.447 -11.126 1.00 93.62 73 THR A N 1
ATOM 565 C CA . THR A 1 73 ? 10.458 8.602 -9.673 1.00 93.62 73 THR A CA 1
ATOM 566 C C . THR A 1 73 ? 9.092 8.152 -9.156 1.00 93.62 73 THR A C 1
ATOM 568 O O . THR A 1 73 ? 8.844 8.245 -7.958 1.00 93.62 73 THR A O 1
ATOM 571 N N . GLY A 1 74 ? 8.203 7.662 -10.031 1.00 91.94 74 GLY A N 1
ATOM 572 C CA . GLY A 1 74 ? 6.874 7.195 -9.631 1.00 91.94 74 GLY A CA 1
ATOM 573 C C . GLY A 1 74 ? 6.928 6.048 -8.617 1.00 91.94 74 GLY A C 1
ATOM 574 O O . GLY A 1 74 ? 7.980 5.454 -8.378 1.00 91.94 74 GLY A O 1
ATOM 575 N N . TRP A 1 75 ? 5.787 5.662 -8.068 1.00 89.88 75 TRP A N 1
ATOM 576 C CA . TRP A 1 75 ? 5.699 4.563 -7.112 1.00 89.88 75 TRP A CA 1
ATOM 577 C C . TRP A 1 75 ? 4.485 3.697 -7.430 1.00 89.88 75 TRP A C 1
ATOM 579 O O . TRP A 1 75 ? 3.411 4.227 -7.703 1.00 89.88 75 TRP A O 1
ATOM 589 N N . ASP A 1 76 ? 4.682 2.382 -7.425 1.00 91.50 76 ASP A N 1
ATOM 590 C CA . ASP A 1 76 ? 3.603 1.405 -7.547 1.00 91.50 76 ASP A CA 1
ATOM 591 C C . ASP A 1 76 ? 3.180 1.003 -6.133 1.00 91.50 76 ASP A C 1
ATOM 593 O O . ASP A 1 76 ? 3.979 0.441 -5.387 1.00 91.50 76 ASP A O 1
ATOM 597 N N . ASN A 1 77 ? 1.957 1.348 -5.730 1.00 91.25 77 ASN A N 1
ATOM 598 C CA . ASN A 1 77 ? 1.462 0.963 -4.410 1.00 91.25 77 ASN A CA 1
ATOM 599 C C . ASN A 1 77 ? 0.931 -0.479 -4.456 1.00 91.25 77 ASN A C 1
ATOM 601 O O . ASN A 1 77 ? 0.224 -0.839 -5.403 1.00 91.25 77 ASN A O 1
ATOM 605 N N . PRO A 1 78 ? 1.221 -1.313 -3.442 1.00 92.94 78 PRO A N 1
ATOM 606 C CA . PRO A 1 78 ? 0.581 -2.617 -3.327 1.00 92.94 78 PRO A CA 1
ATOM 607 C C . PRO A 1 78 ? -0.926 -2.482 -3.076 1.00 92.94 78 PRO A C 1
ATOM 609 O O . PRO A 1 78 ? -1.682 -3.328 -3.547 1.00 92.94 78 PRO A O 1
ATOM 612 N N . GLY A 1 79 ? -1.366 -1.403 -2.419 1.00 93.81 79 GLY A N 1
ATOM 613 C CA . GLY A 1 79 ? -2.756 -1.181 -2.048 1.00 93.81 79 GLY A CA 1
ATOM 614 C C . GLY A 1 79 ? -3.060 -1.772 -0.673 1.00 93.81 79 GLY A C 1
ATOM 615 O O . GLY A 1 79 ? -2.616 -2.878 -0.350 1.00 93.81 79 GLY A O 1
ATOM 616 N N . LEU A 1 80 ? -3.846 -1.0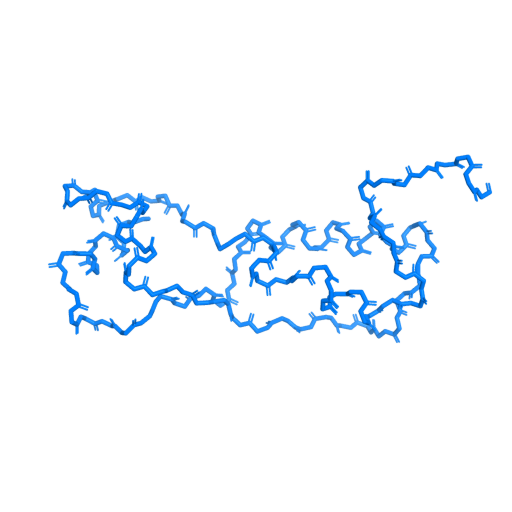46 0.129 1.00 94.75 80 LEU A N 1
ATOM 617 C CA . LEU A 1 80 ? -4.122 -1.409 1.519 1.00 94.75 80 LEU A CA 1
ATOM 618 C C . LEU A 1 80 ? -4.646 -2.840 1.674 1.00 94.75 80 LEU A C 1
ATOM 620 O O . LEU A 1 80 ? -4.128 -3.572 2.506 1.00 94.75 80 LEU A O 1
ATOM 624 N N . GLU A 1 81 ? -5.610 -3.273 0.860 1.00 94.00 81 GLU A N 1
ATOM 625 C CA . GLU A 1 81 ? -6.180 -4.624 0.994 1.00 94.00 81 GLU A CA 1
ATOM 626 C C . GLU A 1 81 ? -5.182 -5.747 0.670 1.00 94.00 81 GLU A C 1
ATOM 628 O O . GLU A 1 81 ? -5.310 -6.849 1.193 1.00 94.00 81 GLU A O 1
ATOM 633 N N . ASN A 1 82 ? -4.157 -5.482 -0.142 1.00 93.19 82 ASN A N 1
ATOM 634 C CA . ASN A 1 82 ? -3.111 -6.470 -0.413 1.00 93.19 82 ASN A CA 1
ATOM 635 C C . ASN A 1 82 ? -2.057 -6.508 0.700 1.00 93.19 82 ASN A C 1
ATOM 637 O O . ASN A 1 82 ? -1.476 -7.557 0.965 1.00 93.19 82 ASN A O 1
ATOM 641 N N . TRP A 1 83 ? -1.789 -5.369 1.342 1.00 95.44 83 TRP A N 1
ATOM 642 C CA . TRP A 1 83 ? -0.766 -5.260 2.380 1.00 95.44 83 TRP A CA 1
ATOM 643 C C . TRP A 1 83 ? -1.313 -5.519 3.789 1.00 95.44 83 TRP A C 1
ATOM 645 O O . TRP A 1 83 ? -0.820 -6.394 4.496 1.00 95.44 83 TRP A O 1
ATOM 655 N N . ALA A 1 84 ? -2.348 -4.785 4.192 1.00 95.19 84 ALA A N 1
ATOM 656 C CA . ALA A 1 84 ? -2.992 -4.840 5.499 1.00 95.19 84 ALA A CA 1
ATOM 657 C C . ALA A 1 84 ? -4.513 -5.042 5.339 1.00 95.19 84 ALA A C 1
ATOM 659 O O . ALA A 1 84 ? -5.284 -4.127 5.641 1.00 95.19 84 ALA A O 1
ATOM 660 N N . PRO A 1 85 ? -4.963 -6.221 4.866 1.00 94.88 85 PRO A N 1
ATOM 661 C CA . PRO A 1 85 ? -6.372 -6.464 4.584 1.00 94.88 85 PRO A CA 1
ATOM 662 C C . PRO A 1 85 ? -7.251 -6.214 5.801 1.00 94.88 85 PRO A C 1
ATOM 664 O O . PRO A 1 85 ? -6.887 -6.563 6.932 1.00 94.88 85 PRO A O 1
ATOM 667 N N . SER A 1 86 ? -8.453 -5.695 5.558 1.00 93.56 86 SER A N 1
ATOM 668 C CA . SER A 1 86 ? -9.445 -5.440 6.611 1.00 93.56 86 SER A CA 1
ATOM 669 C C . SER A 1 86 ? -9.682 -6.677 7.483 1.00 93.56 86 SER A C 1
ATOM 671 O O . SER A 1 86 ? -9.660 -6.578 8.706 1.00 93.56 86 SER A O 1
ATOM 673 N N . SER A 1 87 ? -9.751 -7.870 6.883 1.00 94.31 87 SER A N 1
ATOM 674 C CA . SER A 1 87 ? -9.902 -9.140 7.607 1.00 94.31 87 SER A CA 1
ATOM 675 C C . SER A 1 87 ? -8.770 -9.447 8.596 1.00 94.31 87 SER A C 1
ATOM 677 O O . SER A 1 87 ? -8.996 -10.132 9.591 1.00 94.31 87 SER A O 1
ATOM 679 N N . TYR A 1 88 ? -7.549 -8.976 8.327 1.00 94.81 88 TYR A N 1
ATOM 680 C CA . TYR A 1 88 ? -6.425 -9.089 9.258 1.00 94.81 88 TYR A CA 1
ATOM 681 C C . TYR A 1 88 ? -6.523 -8.019 10.346 1.00 94.81 88 TYR A C 1
ATOM 683 O O . TYR A 1 88 ? -6.459 -8.334 11.533 1.00 94.81 88 TYR A O 1
ATOM 691 N N . VAL A 1 89 ? -6.728 -6.761 9.947 1.00 94.56 89 VAL A N 1
ATOM 692 C CA . VAL A 1 89 ? -6.786 -5.603 10.853 1.00 94.56 89 VAL A CA 1
ATOM 693 C C . VAL A 1 89 ? -7.963 -5.701 11.833 1.00 94.56 89 VAL A C 1
ATOM 695 O O . VAL A 1 89 ? -7.841 -5.304 12.991 1.00 94.56 89 VAL A O 1
ATOM 698 N N . ASP A 1 90 ? -9.080 -6.301 11.428 1.00 94.62 90 ASP A N 1
ATOM 699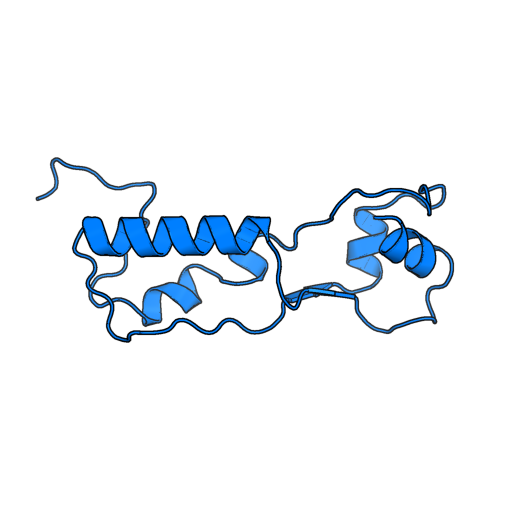 C CA . ASP A 1 90 ? -10.268 -6.501 12.261 1.00 94.62 90 ASP A CA 1
ATOM 700 C C . ASP A 1 90 ? -9.984 -7.335 13.520 1.00 94.62 90 ASP A C 1
ATOM 702 O O . ASP A 1 90 ? -10.598 -7.114 14.566 1.00 94.62 90 ASP A O 1
ATOM 706 N N . ALA A 1 91 ? -9.003 -8.244 13.470 1.00 94.19 91 ALA A N 1
ATOM 707 C CA . ALA A 1 91 ? -8.604 -9.053 14.622 1.00 94.19 91 ALA A CA 1
ATOM 708 C C . ALA A 1 91 ? -8.061 -8.208 15.792 1.00 94.19 91 ALA A C 1
ATOM 710 O O . ALA A 1 91 ? -8.062 -8.663 16.940 1.00 94.19 91 ALA A O 1
ATOM 711 N N . PHE A 1 92 ? -7.641 -6.970 15.517 1.00 95.12 92 PHE A N 1
ATOM 712 C CA . PHE A 1 92 ? -7.052 -6.044 16.479 1.00 95.12 92 PHE A CA 1
ATOM 713 C C . PHE A 1 92 ? -8.098 -5.180 17.202 1.00 95.12 92 PHE A C 1
ATOM 715 O O . PHE A 1 92 ? -7.729 -4.415 18.093 1.00 95.12 92 PHE A O 1
ATOM 722 N N . PHE A 1 93 ? -9.390 -5.316 16.882 1.00 94.69 93 PHE A N 1
ATOM 723 C CA . PHE A 1 93 ? -10.484 -4.542 17.483 1.00 94.69 93 PHE A CA 1
ATOM 724 C C . PHE A 1 93 ? -11.534 -5.446 18.144 1.00 94.69 93 PHE A C 1
ATOM 726 O O . PHE A 1 93 ? -11.744 -6.587 17.732 1.00 94.69 93 PHE A O 1
ATOM 733 N N . GLU A 1 94 ? -12.197 -4.958 19.194 1.00 94.31 94 GLU A N 1
ATOM 734 C CA . GLU A 1 94 ? -13.273 -5.679 19.898 1.00 94.31 94 GLU A CA 1
ATOM 735 C C . GLU A 1 94 ? -14.560 -5.756 19.086 1.00 94.31 94 GLU A C 1
ATOM 737 O O . GLU A 1 94 ? -15.233 -6.786 19.066 1.00 94.31 94 GLU A O 1
ATOM 742 N N . ARG A 1 95 ? -14.900 -4.663 18.403 1.00 92.75 95 ARG A N 1
ATOM 743 C CA . ARG A 1 95 ? -16.124 -4.534 17.608 1.00 92.75 95 ARG A CA 1
ATOM 744 C C . ARG A 1 95 ? -15.773 -3.997 16.221 1.00 92.75 95 ARG A C 1
ATOM 746 O O . ARG A 1 95 ? -16.086 -2.841 15.939 1.00 92.75 95 ARG A O 1
ATOM 753 N N . PRO A 1 96 ? -15.058 -4.783 15.397 1.00 93.38 96 PRO A N 1
ATOM 754 C CA . PRO A 1 96 ? -14.600 -4.320 14.096 1.00 93.38 96 PRO A CA 1
ATOM 755 C C . PRO A 1 96 ? -15.788 -3.997 13.184 1.00 93.38 96 PRO A C 1
ATOM 757 O O . PRO A 1 96 ? -16.749 -4.762 13.095 1.00 93.38 96 PRO A O 1
ATOM 760 N N . ALA A 1 97 ? -15.711 -2.854 12.512 1.00 92.56 97 ALA A N 1
ATOM 761 C CA . ALA A 1 97 ? -16.645 -2.410 11.488 1.00 92.56 97 ALA A CA 1
ATOM 762 C C . ALA A 1 97 ? -15.907 -1.531 10.470 1.00 92.56 97 ALA A C 1
ATOM 764 O O . ALA A 1 97 ? -14.884 -0.925 10.793 1.00 92.56 97 ALA A O 1
ATOM 765 N N . ASP A 1 98 ? -16.438 -1.434 9.252 1.00 92.31 98 ASP A N 1
ATOM 766 C CA . ASP A 1 98 ? -15.876 -0.584 8.200 1.00 92.31 98 ASP A CA 1
ATOM 767 C C . ASP A 1 98 ? -15.886 0.897 8.639 1.00 92.31 98 ASP A C 1
ATOM 769 O O . ASP A 1 98 ? -16.966 1.493 8.751 1.00 92.31 98 ASP A O 1
ATOM 773 N N . PRO A 1 99 ? -14.713 1.518 8.879 1.00 90.94 99 PRO A N 1
ATOM 774 C CA . PRO A 1 99 ? -14.651 2.878 9.403 1.00 90.94 99 PRO A CA 1
ATOM 775 C C . PRO A 1 99 ? -15.095 3.941 8.394 1.00 90.94 99 PRO A C 1
ATOM 777 O O . PRO A 1 99 ? -15.366 5.074 8.796 1.00 90.94 99 PRO A O 1
ATOM 780 N N . THR A 1 100 ? -15.189 3.597 7.105 1.00 89.62 100 THR A N 1
ATOM 781 C CA . THR A 1 100 ? -15.640 4.500 6.034 1.00 89.62 100 THR A CA 1
ATOM 782 C C . THR A 1 100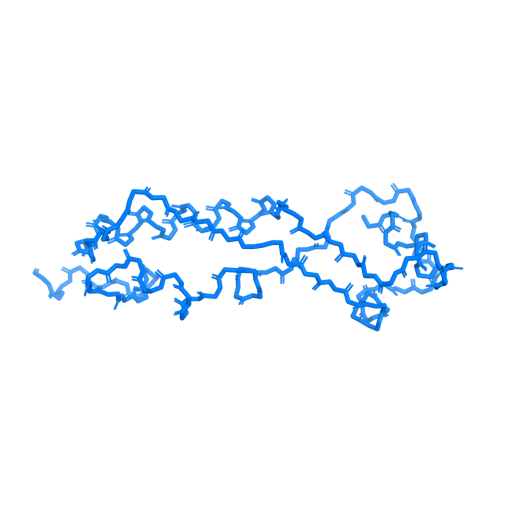 ? -17.161 4.550 5.903 1.00 89.62 100 THR A C 1
ATOM 784 O O . THR A 1 100 ? -17.702 5.482 5.311 1.00 89.62 100 THR A O 1
ATOM 787 N N . LYS A 1 101 ? -17.863 3.573 6.489 1.00 89.44 101 LYS A N 1
ATOM 788 C CA . LYS A 1 101 ? -19.328 3.457 6.463 1.00 89.44 101 LYS A CA 1
ATOM 789 C C . LYS A 1 101 ? -19.983 3.831 7.791 1.00 89.44 101 LYS A C 1
ATOM 791 O O . LYS A 1 101 ? -21.116 3.434 8.050 1.00 89.44 101 LYS A O 1
ATOM 796 N N . TYR A 1 102 ? -19.274 4.563 8.643 1.00 79.12 102 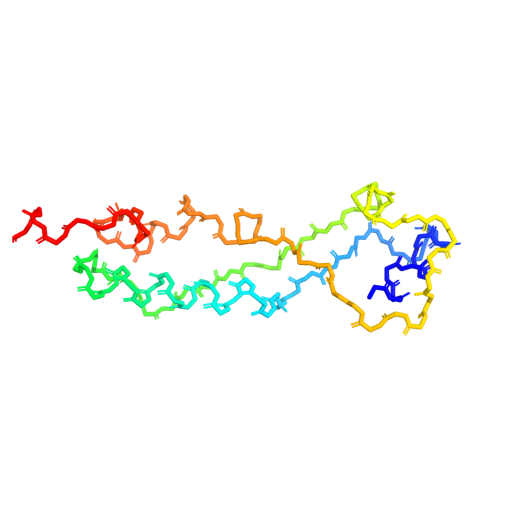TYR A N 1
ATOM 797 C CA . TYR A 1 102 ? -19.783 4.934 9.955 1.00 79.12 102 TYR A CA 1
ATOM 798 C C . TYR A 1 102 ? -21.017 5.833 9.862 1.00 79.12 102 TYR A C 1
ATOM 800 O O . TYR A 1 102 ? -20.985 6.889 9.228 1.00 79.12 102 TYR A O 1
ATOM 808 N N . ASP A 1 103 ? -22.082 5.423 10.546 1.00 77.06 103 ASP A N 1
ATOM 809 C CA . ASP A 1 103 ? -23.310 6.191 10.696 1.00 77.06 103 ASP A CA 1
ATOM 810 C C . ASP A 1 103 ? -23.373 6.777 12.109 1.00 77.06 103 ASP A C 1
ATOM 812 O O . ASP A 1 103 ? -23.448 6.057 13.101 1.00 77.06 103 ASP A O 1
ATOM 816 N N . ILE A 1 104 ? -23.362 8.106 12.217 1.00 71.56 104 ILE A N 1
ATOM 817 C CA . ILE A 1 104 ? -23.449 8.780 13.517 1.00 71.56 104 ILE A CA 1
ATOM 818 C C . ILE A 1 104 ? -24.797 8.550 14.212 1.00 71.56 104 ILE A C 1
ATOM 820 O O . ILE A 1 104 ? -24.891 8.734 15.419 1.00 71.56 104 ILE A O 1
ATOM 824 N N . SER A 1 105 ? -25.836 8.159 13.467 1.00 73.50 105 SER A N 1
ATOM 825 C CA . SER A 1 105 ? -27.173 7.909 14.006 1.00 73.50 105 SER A CA 1
ATOM 826 C C . SER A 1 105 ? -27.349 6.513 14.614 1.00 73.50 105 SER A C 1
ATOM 828 O O . SER A 1 105 ? -28.379 6.251 15.235 1.00 73.50 105 SER A O 1
ATOM 830 N N . SER A 1 106 ? -26.358 5.621 14.484 1.00 64.31 106 SER A N 1
ATOM 831 C CA . SER A 1 106 ? -26.423 4.256 15.020 1.00 64.31 106 SER A CA 1
ATOM 832 C C . SER A 1 106 ? -25.994 4.120 16.490 1.00 64.31 106 SER A C 1
ATOM 834 O O . SER A 1 106 ? -25.906 2.991 16.982 1.00 64.31 106 SER A O 1
ATOM 836 N N . HIS A 1 107 ? -25.718 5.229 17.192 1.00 55.91 107 HIS A N 1
ATOM 837 C CA . HIS A 1 107 ? -25.234 5.262 18.579 1.00 55.91 107 HIS A CA 1
ATOM 838 C C . HIS A 1 107 ? -25.880 6.365 19.420 1.00 55.91 107 HIS A C 1
ATOM 840 O O . HIS A 1 107 ? -26.013 7.502 18.920 1.00 55.91 107 HIS A O 1
#

Organism: NCBI:txid408172